Protein AF-A0A9D4HMU5-F1 (afdb_monomer_lite)

Radius of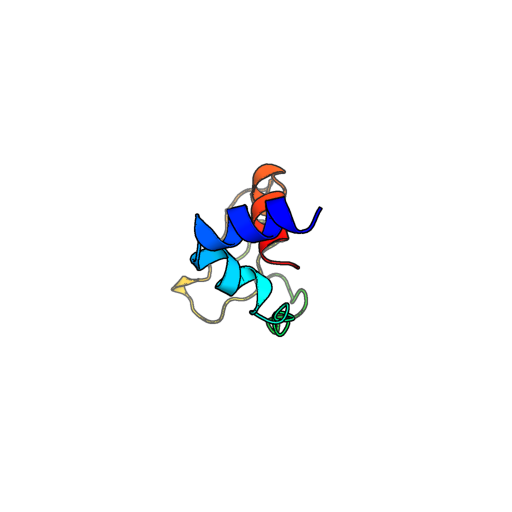 gyration: 20.53 Å; chains: 1; bounding box: 35×23×58 Å

Secondary structure (DSSP, 8-state):
-HHHHHHHHHH-TTHHHHHHS--------------PPPTT-SSS-----SSGGG------SS-GGGSHHHHHHHHTT--

Foldseek 3Di:
DVVVVVVVCVVCVVVCVVVVPDPPPPPLPPDPPADADDPLEPCRPDGDDPDPVPSDYPNDVPGPCVPPVVVVVVVVSVD

Organism: Dreissena polymorpha (NCBI:txid45954)

Sequence (79 aa):
MLDVLQKAVTNYPSLMFDIMRPAQRQPGGFHPGPGPVPDWCVCGRCREMPTEREKVCCERENCDSSLPIISYFFKSSRS

Structure (mmCIF, N/CA/C/O backbone):
data_AF-A0A9D4HMU5-F1
#
_entry.id   AF-A0A9D4HMU5-F1
#
loop_
_atom_site.group_PDB
_atom_site.id
_atom_site.type_symbol
_atom_site.label_atom_id
_atom_site.label_alt_id
_atom_site.label_comp_id
_atom_site.label_asym_id
_atom_site.label_entity_id
_atom_site.label_seq_id
_atom_site.pdbx_PDB_ins_code
_atom_site.Cartn_x
_atom_site.Cartn_y
_atom_site.Cartn_z
_atom_site.occupancy
_atom_site.B_iso_or_equiv
_atom_site.auth_seq_id
_atom_site.auth_comp_id
_atom_site.auth_asym_id
_atom_site.auth_atom_id
_atom_site.pdbx_PDB_model_num
ATOM 1 N N . MET A 1 1 ? -14.773 -4.587 43.995 1.00 60.59 1 MET A N 1
ATOM 2 C CA . MET A 1 1 ? -14.092 -4.739 42.673 1.00 60.59 1 MET A CA 1
ATOM 3 C C . MET A 1 1 ? -15.082 -5.164 41.586 1.00 60.59 1 MET A C 1
ATOM 5 O O . MET A 1 1 ? -14.995 -4.639 40.486 1.00 60.59 1 MET A O 1
ATOM 9 N N . LEU A 1 2 ? -16.062 -6.029 41.887 1.00 70.38 2 LEU A N 1
ATOM 10 C CA . LEU A 1 2 ? -17.171 -6.376 40.977 1.00 70.38 2 LEU A CA 1
ATOM 11 C C . LEU A 1 2 ? -18.160 -5.217 40.730 1.00 70.38 2 LEU A C 1
ATOM 13 O O . LEU A 1 2 ? -18.811 -5.167 39.692 1.00 70.38 2 LEU A O 1
ATOM 17 N N . ASP A 1 3 ? -18.221 -4.251 41.645 1.00 79.06 3 ASP A N 1
ATOM 18 C CA . ASP A 1 3 ? -19.194 -3.147 41.634 1.00 79.06 3 ASP A CA 1
ATOM 19 C C . ASP A 1 3 ? -18.999 -2.199 40.444 1.00 79.06 3 ASP A C 1
ATOM 21 O O . ASP A 1 3 ? -19.954 -1.679 39.868 1.00 79.06 3 ASP A O 1
ATOM 25 N N . VAL A 1 4 ? -17.741 -2.002 40.040 1.00 80.19 4 VAL A N 1
ATOM 26 C CA . VAL A 1 4 ? -17.383 -1.165 38.887 1.00 80.19 4 VAL A CA 1
ATOM 27 C C . VAL A 1 4 ? -17.806 -1.844 37.586 1.00 80.19 4 VAL A C 1
ATOM 29 O O . VAL A 1 4 ? -18.380 -1.194 36.715 1.00 80.19 4 VAL A O 1
ATOM 32 N N . LEU A 1 5 ? -17.581 -3.156 37.478 1.00 75.94 5 LEU A N 1
ATOM 33 C CA . LEU A 1 5 ? -17.993 -3.952 36.320 1.00 75.94 5 LEU A CA 1
ATOM 34 C C . LEU A 1 5 ? -19.514 -3.965 36.178 1.00 75.94 5 LEU A C 1
ATOM 36 O O . LEU A 1 5 ? -20.032 -3.726 35.091 1.00 75.94 5 LEU A O 1
ATOM 40 N N . GLN A 1 6 ? -20.233 -4.156 37.285 1.00 81.75 6 GLN A N 1
ATOM 41 C CA . GLN A 1 6 ? -21.690 -4.130 37.283 1.00 81.75 6 GLN A CA 1
ATOM 42 C C . GLN A 1 6 ? -22.221 -2.769 36.822 1.00 81.75 6 GLN A C 1
ATOM 44 O O . GLN A 1 6 ? -23.081 -2.709 35.946 1.00 81.75 6 GLN A O 1
ATOM 49 N N . LYS A 1 7 ? -21.653 -1.674 37.342 1.00 83.12 7 LYS A N 1
ATOM 50 C CA . LYS A 1 7 ? -22.055 -0.313 36.972 1.00 83.12 7 LYS A CA 1
ATOM 51 C C . LYS A 1 7 ? -21.739 0.014 35.509 1.00 83.12 7 LYS A C 1
ATOM 53 O O . LYS A 1 7 ? -22.506 0.728 34.867 1.00 83.12 7 LYS A O 1
ATOM 58 N N . ALA A 1 8 ? -20.641 -0.502 34.962 1.00 80.44 8 ALA A N 1
ATOM 59 C CA . ALA A 1 8 ? -20.298 -0.328 33.551 1.00 80.44 8 ALA A CA 1
ATOM 60 C C . ALA A 1 8 ? -21.296 -1.052 32.634 1.00 80.44 8 ALA A C 1
ATOM 62 O O . ALA A 1 8 ? -21.817 -0.453 31.698 1.00 80.44 8 ALA A O 1
ATOM 63 N N . VAL A 1 9 ? -21.634 -2.300 32.953 1.00 82.81 9 VAL A N 1
ATOM 64 C CA . VAL A 1 9 ? -22.588 -3.115 32.188 1.00 82.81 9 VAL A CA 1
ATOM 65 C C . VAL A 1 9 ? -23.994 -2.520 32.202 1.00 82.81 9 VAL A C 1
ATOM 67 O O . VAL A 1 9 ? -24.662 -2.503 31.172 1.00 82.81 9 VAL A O 1
ATOM 70 N N . THR A 1 10 ? -24.457 -2.015 33.349 1.00 83.75 10 THR A N 1
ATOM 71 C CA . THR A 1 10 ? -25.797 -1.419 33.449 1.00 83.75 10 THR A CA 1
ATOM 72 C C . THR A 1 10 ? -25.913 -0.100 32.692 1.00 83.75 10 THR A C 1
ATOM 74 O O . THR A 1 10 ? -26.969 0.190 32.144 1.00 83.75 10 THR A O 1
ATOM 77 N N . ASN A 1 11 ? -24.845 0.705 32.660 1.00 89.44 11 ASN A N 1
ATOM 78 C CA . ASN 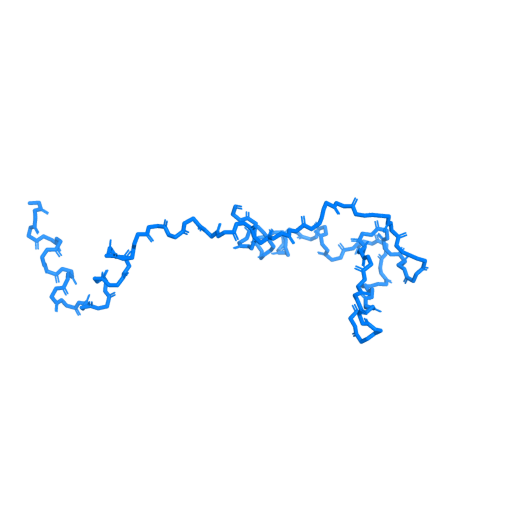A 1 11 ? -24.847 1.978 31.932 1.00 89.44 11 ASN A CA 1
ATOM 79 C C . ASN A 1 11 ? -24.615 1.794 30.428 1.00 89.44 11 ASN A C 1
ATOM 81 O O . ASN A 1 11 ? -25.050 2.622 29.633 1.00 89.44 11 ASN A O 1
ATOM 85 N N . TYR A 1 12 ? -23.951 0.706 30.039 1.00 85.31 12 TYR A N 1
ATOM 86 C CA . TYR A 1 12 ? -23.606 0.413 28.656 1.00 85.31 12 TYR A CA 1
ATOM 87 C C . TYR A 1 12 ? -23.925 -1.054 28.349 1.00 85.31 12 TYR A C 1
ATOM 89 O O . TYR A 1 12 ? -23.017 -1.888 28.297 1.00 85.31 12 TYR A O 1
ATOM 97 N N . PRO A 1 13 ? -25.206 -1.398 28.115 1.00 78.38 13 PRO A N 1
ATOM 98 C CA . PRO A 1 13 ? -25.602 -2.777 27.832 1.00 78.38 13 PRO A CA 1
ATOM 99 C C . PRO A 1 13 ? -24.919 -3.337 26.575 1.00 78.38 13 PRO A C 1
ATOM 101 O O . PRO A 1 13 ? -24.761 -4.547 26.453 1.00 78.38 13 PRO A O 1
ATOM 104 N N . SER A 1 14 ? -24.443 -2.477 25.665 1.00 80.38 14 SER A N 1
ATOM 105 C CA . SER A 1 14 ? -23.666 -2.883 24.492 1.00 80.38 14 SER A CA 1
ATOM 106 C C . SER A 1 14 ? -22.308 -3.506 24.827 1.00 80.38 14 SER A C 1
ATOM 108 O O . SER A 1 14 ? -21.815 -4.305 24.037 1.00 80.38 14 SER A O 1
ATOM 110 N N . LEU A 1 15 ? -21.731 -3.218 26.002 1.00 80.62 15 LEU A N 1
ATOM 111 C CA . LEU A 1 15 ? -20.486 -3.851 26.456 1.00 80.62 15 LEU A CA 1
ATOM 112 C C . LEU A 1 15 ? -20.640 -5.366 26.616 1.00 80.62 15 LEU A C 1
ATOM 114 O O . LEU A 1 15 ? -19.666 -6.101 26.473 1.00 80.62 15 LEU A O 1
ATOM 118 N N . MET A 1 16 ? -21.860 -5.855 26.864 1.00 76.75 16 MET A N 1
ATOM 119 C CA . MET A 1 16 ? -22.115 -7.294 26.892 1.00 76.75 16 MET A CA 1
ATOM 120 C C . MET A 1 16 ? -21.825 -7.952 25.547 1.00 76.75 16 MET A C 1
ATOM 122 O O . MET A 1 16 ? -21.362 -9.087 25.534 1.00 76.75 16 MET A O 1
ATOM 126 N N . PHE A 1 17 ? -22.013 -7.258 24.421 1.00 79.00 17 PHE A N 1
ATOM 127 C CA . PHE A 1 17 ? -21.665 -7.817 23.116 1.00 79.00 17 PHE A CA 1
ATOM 128 C C . PHE A 1 17 ? -20.157 -7.996 22.952 1.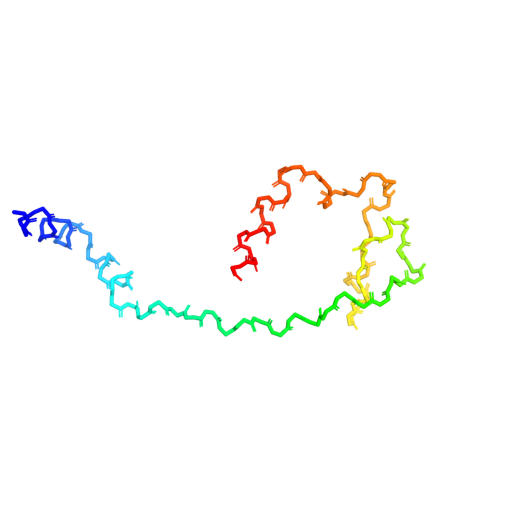00 79.00 17 PHE A C 1
ATOM 130 O O . PHE A 1 17 ? -19.746 -8.976 22.343 1.00 79.00 17 PHE A O 1
ATOM 137 N N . ASP A 1 18 ? -19.339 -7.115 23.524 1.00 72.19 18 ASP A N 1
ATOM 138 C CA . ASP A 1 18 ? -17.879 -7.224 23.451 1.00 72.19 18 ASP A CA 1
ATOM 139 C C . ASP A 1 18 ? -17.332 -8.296 24.406 1.00 72.19 18 ASP A C 1
ATOM 141 O O . ASP A 1 18 ? -16.368 -8.979 24.076 1.00 72.19 18 ASP A O 1
ATOM 145 N N . ILE A 1 19 ? -17.974 -8.483 25.567 1.00 75.62 19 ILE A N 1
ATOM 146 C CA . ILE A 1 19 ? -17.591 -9.493 26.571 1.00 75.62 19 ILE A CA 1
ATOM 147 C C . ILE A 1 19 ? -18.070 -10.898 26.173 1.00 75.62 19 ILE A C 1
ATOM 149 O O . ILE A 1 19 ? -17.343 -11.874 26.346 1.00 75.62 19 ILE A O 1
ATOM 153 N N . MET A 1 20 ? -19.308 -11.020 25.682 1.00 77.19 20 MET A N 1
ATOM 154 C CA . MET A 1 20 ? -19.927 -12.311 25.355 1.00 77.19 20 MET A CA 1
ATOM 155 C C . MET A 1 20 ? -19.540 -12.833 23.978 1.00 77.19 20 MET A C 1
ATOM 157 O O . MET A 1 20 ? -19.685 -14.032 23.732 1.00 77.19 20 MET A O 1
ATOM 161 N N . ARG A 1 21 ? -19.081 -11.972 23.061 1.00 74.25 21 ARG A N 1
ATOM 162 C CA . ARG A 1 21 ? -18.515 -12.467 21.810 1.00 74.25 21 ARG A CA 1
ATOM 163 C C . ARG A 1 21 ? -17.252 -13.239 22.180 1.00 74.25 21 ARG A C 1
ATOM 165 O O . ARG A 1 21 ? -16.322 -12.628 22.707 1.00 74.25 21 ARG A O 1
ATOM 172 N N . PRO A 1 22 ? -17.184 -14.560 21.918 1.00 68.88 22 PRO A N 1
ATOM 173 C CA . PRO A 1 22 ? -15.901 -15.239 21.993 1.00 68.88 22 PRO A CA 1
ATOM 174 C C . PRO A 1 22 ? -14.950 -14.422 21.130 1.00 68.88 22 PRO A C 1
ATOM 176 O O . PRO A 1 22 ? -15.378 -13.978 20.061 1.00 68.88 22 PRO A O 1
ATOM 179 N N . ALA A 1 23 ? -13.722 -14.180 21.605 1.00 62.94 23 ALA A N 1
ATOM 180 C CA . ALA A 1 23 ? -12.686 -13.553 20.798 1.00 62.94 23 ALA A CA 1
ATOM 181 C C . ALA A 1 23 ? -12.647 -14.337 19.494 1.00 62.94 23 ALA A C 1
ATOM 183 O O . ALA A 1 23 ? -12.154 -15.468 19.446 1.00 62.94 23 ALA A O 1
ATOM 184 N N . GLN A 1 24 ? -13.317 -13.798 18.478 1.00 60.53 24 GLN A N 1
ATOM 185 C CA . GLN A 1 24 ? -13.476 -14.472 17.222 1.00 60.53 24 GLN A CA 1
ATOM 186 C C . GLN A 1 24 ? -12.054 -14.411 16.716 1.00 60.53 24 GLN A C 1
ATOM 188 O O . GLN A 1 24 ? -11.581 -13.336 16.351 1.00 60.53 24 GLN A O 1
ATOM 193 N N . ARG A 1 25 ? -11.328 -15.535 16.818 1.00 59.91 25 ARG A N 1
ATOM 194 C CA . ARG A 1 25 ? -10.135 -15.745 16.013 1.00 59.91 25 ARG A CA 1
ATOM 195 C C . ARG A 1 25 ? -10.650 -15.409 14.639 1.00 59.91 25 ARG A C 1
ATOM 197 O O . ARG A 1 25 ? -11.480 -16.163 14.127 1.00 59.91 25 ARG A O 1
ATOM 204 N N . GLN A 1 26 ? -10.310 -14.221 14.140 1.00 60.94 26 GLN A N 1
ATOM 205 C CA . GLN A 1 26 ? -10.649 -13.880 12.780 1.00 60.94 26 GLN A CA 1
ATOM 206 C C . GLN A 1 26 ? -10.140 -15.090 12.013 1.00 60.94 26 GLN A C 1
ATOM 208 O O . GLN A 1 26 ? -8.972 -15.440 12.222 1.00 60.94 26 GLN A O 1
ATOM 213 N N . PRO A 1 27 ? -11.002 -15.855 11.317 1.00 57.25 27 PRO A N 1
ATOM 214 C CA . PRO A 1 27 ? -10.498 -16.912 10.467 1.00 57.25 27 PRO A CA 1
ATOM 215 C C . PRO A 1 27 ? -9.554 -16.160 9.554 1.00 57.25 27 PRO A C 1
ATOM 217 O O . PRO A 1 27 ? -10.031 -15.322 8.790 1.00 57.25 27 PRO A O 1
ATOM 220 N N . GLY A 1 28 ? -8.246 -16.298 9.809 1.00 53.31 28 GLY A N 1
ATOM 221 C CA . GLY A 1 28 ? -7.239 -15.442 9.210 1.00 53.31 28 GLY A CA 1
ATOM 222 C C . GLY A 1 28 ? -7.546 -15.497 7.739 1.00 53.31 28 GLY A C 1
ATOM 223 O O . GLY A 1 28 ? -7.546 -16.598 7.179 1.00 53.31 28 GLY A O 1
ATOM 224 N N . GLY A 1 29 ? -7.996 -14.366 7.181 1.00 54.97 29 GLY A N 1
ATOM 225 C CA . GLY A 1 29 ? -8.449 -14.342 5.802 1.00 54.97 29 GLY A CA 1
ATOM 226 C C . GLY A 1 29 ? -7.355 -15.020 5.003 1.00 54.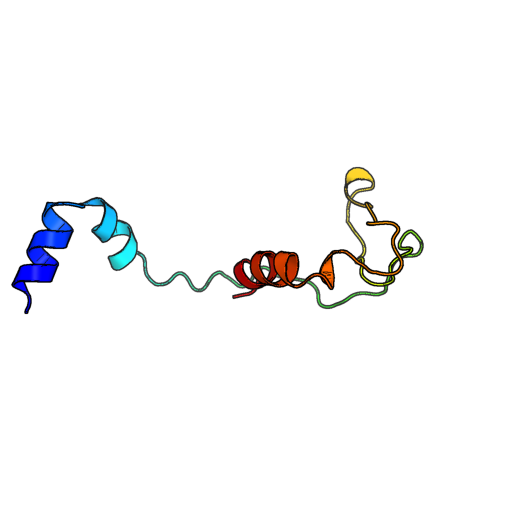97 29 GLY A C 1
ATOM 227 O O . GLY A 1 29 ? -6.178 -14.803 5.301 1.00 54.97 29 GLY A O 1
ATOM 228 N N . PHE A 1 30 ? -7.707 -15.925 4.089 1.00 55.19 30 PHE A N 1
ATOM 229 C CA . PHE A 1 30 ? -6.697 -16.554 3.253 1.00 55.19 30 PHE A CA 1
ATOM 230 C C . PHE A 1 30 ? -6.052 -15.433 2.436 1.00 55.19 30 PHE A C 1
ATOM 232 O O . PHE A 1 30 ? -6.563 -15.008 1.403 1.00 55.19 30 PHE A O 1
ATOM 239 N N . HIS A 1 31 ? -4.980 -14.865 2.973 1.00 59.50 31 HIS A N 1
ATOM 240 C CA . HIS A 1 31 ? -4.164 -13.880 2.317 1.00 59.50 31 HIS A CA 1
ATOM 241 C C . HIS A 1 31 ? -3.147 -14.724 1.573 1.00 59.50 31 HIS A C 1
ATOM 243 O O . HIS A 1 31 ? -2.252 -15.275 2.223 1.00 59.50 31 HIS A O 1
ATOM 249 N N . PRO A 1 32 ? -3.293 -14.900 0.247 1.00 62.03 32 PRO A N 1
ATOM 250 C CA . PRO A 1 32 ? -2.231 -15.528 -0.508 1.00 62.03 32 PRO A CA 1
ATOM 251 C C . PRO A 1 32 ? -0.931 -14.797 -0.165 1.00 62.03 32 PRO A C 1
ATOM 253 O O . PRO A 1 32 ? -0.918 -13.567 -0.017 1.00 62.03 32 PRO A O 1
ATOM 256 N N . GLY A 1 33 ? 0.127 -15.580 0.056 1.00 63.22 33 GLY A N 1
ATOM 257 C CA . GLY A 1 33 ? 1.455 -15.051 0.341 1.00 63.22 33 GLY A CA 1
ATOM 258 C C . GLY A 1 33 ? 1.898 -14.058 -0.739 1.00 63.22 33 GLY A C 1
ATOM 259 O O . GLY A 1 33 ? 1.245 -13.948 -1.780 1.00 63.22 33 GLY A O 1
ATOM 260 N N . PRO A 1 34 ? 2.986 -13.306 -0.507 1.00 67.00 34 PRO A N 1
ATOM 261 C CA . PRO A 1 34 ? 3.498 -12.373 -1.503 1.00 67.00 34 PRO A CA 1
ATOM 262 C C . PRO A 1 34 ? 3.745 -13.123 -2.819 1.00 67.00 34 PRO A C 1
ATOM 264 O O . PRO A 1 34 ? 4.638 -13.961 -2.913 1.00 67.00 34 PRO A O 1
ATOM 267 N N . GLY A 1 35 ? 2.874 -12.872 -3.797 1.00 73.88 35 GLY A N 1
ATOM 268 C CA . GLY A 1 35 ? 3.004 -13.383 -5.152 1.00 73.88 35 GLY A CA 1
ATOM 269 C C . GLY A 1 35 ? 4.046 -12.586 -5.936 1.00 73.88 35 GLY A C 1
ATOM 270 O O . GLY A 1 35 ? 4.610 -11.622 -5.407 1.00 73.88 35 GLY A O 1
ATOM 271 N N . PRO A 1 36 ? 4.302 -12.962 -7.198 1.00 86.44 36 PRO A N 1
ATOM 272 C CA . PRO A 1 36 ? 5.146 -12.162 -8.073 1.00 86.44 36 PRO A CA 1
ATOM 273 C 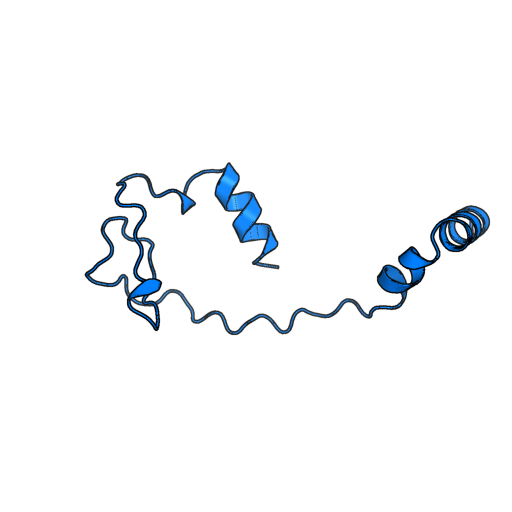C . PRO A 1 36 ? 4.587 -10.739 -8.210 1.00 86.44 36 PRO A C 1
ATOM 275 O O . PRO A 1 36 ? 3.370 -10.529 -8.211 1.00 86.44 36 PRO A O 1
ATOM 278 N N . VAL A 1 37 ? 5.494 -9.767 -8.315 1.00 89.94 37 VAL A N 1
ATOM 279 C CA . VAL A 1 37 ? 5.134 -8.387 -8.651 1.00 89.94 37 VAL A CA 1
ATOM 280 C C . VAL A 1 37 ? 4.622 -8.389 -10.092 1.00 89.94 37 VAL A C 1
ATOM 282 O O . VAL A 1 37 ? 5.313 -8.922 -10.960 1.00 89.94 37 VAL A O 1
ATOM 285 N N . PRO A 1 38 ? 3.431 -7.841 -10.358 1.00 90.94 38 PRO A N 1
ATOM 286 C CA . PRO A 1 38 ? 2.855 -7.891 -11.690 1.00 90.94 38 PRO A CA 1
ATOM 287 C C . PRO A 1 38 ? 3.421 -6.800 -12.603 1.00 90.94 38 PRO A C 1
ATOM 289 O O . PRO A 1 38 ? 3.852 -5.751 -12.127 1.00 90.94 38 PRO A O 1
ATOM 292 N N . ASP A 1 39 ? 3.344 -7.010 -13.917 1.00 92.69 39 ASP A N 1
ATOM 293 C CA . ASP A 1 39 ? 3.966 -6.130 -14.922 1.00 92.69 39 ASP A CA 1
ATOM 294 C C . ASP A 1 39 ? 3.389 -4.703 -14.950 1.00 92.69 39 ASP A C 1
ATOM 296 O O . ASP A 1 39 ? 4.056 -3.762 -15.371 1.00 92.69 39 ASP A O 1
ATOM 300 N N . TRP A 1 40 ? 2.156 -4.515 -14.473 1.00 91.12 40 TRP A N 1
ATOM 301 C CA . TRP A 1 40 ? 1.519 -3.198 -14.356 1.00 91.12 40 TRP A CA 1
ATOM 302 C C . TRP A 1 40 ? 1.989 -2.407 -13.121 1.00 91.12 40 TRP A C 1
ATOM 304 O O . TRP A 1 40 ? 1.630 -1.241 -12.946 1.00 91.12 40 TRP A O 1
ATOM 314 N N . CYS A 1 41 ? 2.771 -3.022 -12.229 1.00 91.38 41 CYS A N 1
ATOM 315 C CA . CYS A 1 41 ? 3.262 -2.380 -11.019 1.00 91.38 41 CYS A CA 1
ATOM 316 C C . CYS A 1 41 ? 4.551 -1.599 -11.277 1.00 91.38 41 CYS A C 1
ATOM 318 O O . CYS A 1 41 ? 5.588 -2.171 -11.597 1.00 91.38 41 CYS A O 1
ATOM 320 N N . VAL A 1 42 ? 4.518 -0.297 -10.997 1.00 91.69 42 VAL A N 1
ATOM 321 C CA . VAL A 1 42 ? 5.710 0.564 -11.060 1.00 91.69 42 VAL A CA 1
ATOM 322 C C . VAL A 1 42 ? 6.460 0.606 -9.720 1.00 91.69 42 VAL A C 1
ATOM 324 O O . VAL A 1 42 ? 7.682 0.684 -9.688 1.00 91.69 42 VAL A O 1
ATOM 327 N N . CYS A 1 43 ? 5.753 0.524 -8.587 1.00 89.31 43 CYS A N 1
ATOM 328 C CA . CYS A 1 43 ? 6.345 0.710 -7.252 1.00 89.31 43 CYS A CA 1
ATOM 329 C C . CYS A 1 43 ? 6.996 -0.548 -6.641 1.00 89.31 43 CYS A C 1
ATOM 331 O O . CYS A 1 43 ? 7.513 -0.495 -5.523 1.00 89.31 43 CYS A O 1
ATOM 333 N N . GLY A 1 44 ? 6.912 -1.698 -7.318 1.00 88.06 44 GLY A N 1
ATOM 334 C CA . GLY A 1 44 ? 7.488 -2.970 -6.868 1.00 88.06 44 GLY A CA 1
ATOM 335 C C . GLY A 1 44 ? 6.804 -3.633 -5.664 1.00 88.06 44 GLY A C 1
ATOM 336 O O . GLY A 1 44 ? 7.352 -4.577 -5.101 1.00 88.06 44 GLY A O 1
ATOM 337 N N . ARG A 1 45 ? 5.640 -3.137 -5.216 1.00 86.75 45 ARG A N 1
ATOM 338 C CA . ARG A 1 45 ? 4.950 -3.617 -3.994 1.00 86.75 45 ARG A CA 1
ATOM 339 C C . ARG A 1 45 ? 3.495 -4.030 -4.198 1.00 86.75 45 ARG A C 1
ATOM 341 O O . ARG A 1 45 ? 2.832 -4.411 -3.231 1.00 86.75 45 ARG A O 1
ATOM 348 N N . CYS A 1 46 ? 2.980 -3.942 -5.421 1.00 88.31 46 CYS A N 1
ATOM 349 C CA . CYS A 1 46 ? 1.644 -4.440 -5.729 1.00 88.31 46 CYS A CA 1
ATOM 350 C C . CYS A 1 46 ? 1.652 -5.972 -5.816 1.00 88.31 46 CYS A C 1
ATOM 352 O O . CYS A 1 46 ? 2.685 -6.601 -6.030 1.00 88.31 46 CYS A O 1
ATOM 354 N N . ARG A 1 47 ? 0.467 -6.559 -5.668 1.00 87.25 47 ARG A N 1
ATOM 355 C CA . ARG A 1 47 ? 0.196 -7.970 -5.955 1.00 87.25 47 ARG A CA 1
ATOM 356 C C . ARG A 1 47 ? -0.758 -8.052 -7.134 1.00 87.25 47 ARG A C 1
ATOM 358 O O . ARG A 1 47 ? -1.487 -7.090 -7.374 1.00 87.25 47 ARG A O 1
ATOM 365 N N . GLU A 1 48 ? -0.810 -9.204 -7.788 1.00 88.25 48 GLU A N 1
ATOM 366 C CA . GLU A 1 48 ? -1.824 -9.443 -8.813 1.00 88.25 48 GLU A CA 1
ATOM 367 C C . GLU A 1 48 ? -3.239 -9.332 -8.225 1.00 88.25 48 GLU A C 1
ATOM 369 O O . GLU A 1 48 ? -3.509 -9.812 -7.117 1.00 88.25 48 GLU A O 1
ATOM 374 N N . MET A 1 49 ? -4.127 -8.665 -8.963 1.00 86.31 49 MET A N 1
ATOM 375 C CA . MET A 1 49 ? -5.521 -8.443 -8.581 1.00 86.31 49 MET A CA 1
ATOM 376 C C . MET A 1 49 ? -6.453 -9.154 -9.567 1.00 86.31 49 MET A C 1
ATOM 378 O O . MET A 1 49 ? -6.159 -9.178 -10.762 1.00 86.31 49 MET A O 1
ATOM 382 N N . PRO A 1 50 ? -7.573 -9.728 -9.093 1.00 85.75 50 PRO A N 1
ATOM 383 C CA . PRO A 1 50 ? -8.431 -10.573 -9.920 1.00 85.75 50 PRO A CA 1
ATOM 384 C C . PRO A 1 50 ? -9.198 -9.792 -10.991 1.00 85.75 50 PRO A C 1
ATOM 386 O O . PRO A 1 50 ? -9.580 -10.374 -12.004 1.00 85.75 50 PRO A O 1
ATOM 389 N N . THR A 1 51 ? -9.440 -8.493 -10.785 1.00 85.19 51 THR A N 1
ATOM 390 C CA . THR A 1 51 ? -10.162 -7.651 -11.745 1.00 85.19 51 THR A CA 1
ATOM 391 C C . THR A 1 51 ? -9.320 -6.466 -12.208 1.00 8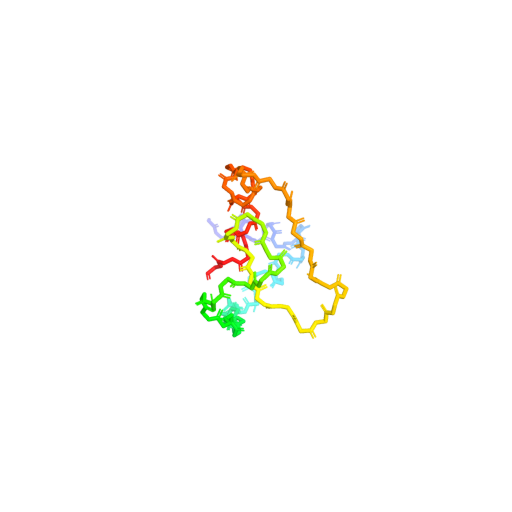5.19 51 THR A C 1
ATOM 393 O O . THR A 1 51 ? -8.575 -5.876 -11.429 1.00 85.19 51 THR A O 1
ATOM 396 N N . GLU A 1 52 ? -9.489 -6.055 -13.470 1.00 88.88 52 GLU A N 1
ATOM 397 C CA . GLU A 1 52 ? -8.795 -4.885 -14.041 1.00 88.88 52 GLU A CA 1
ATOM 398 C C . GLU A 1 52 ? -9.053 -3.597 -13.249 1.00 88.88 52 GLU A C 1
ATOM 400 O O . GLU A 1 52 ? -8.170 -2.761 -13.100 1.00 88.88 52 GLU A O 1
ATOM 405 N N . ARG A 1 53 ? -10.254 -3.451 -12.674 1.00 89.69 53 ARG A N 1
ATOM 406 C CA . ARG A 1 53 ? -10.628 -2.269 -11.879 1.00 89.69 53 ARG A CA 1
ATOM 407 C C . ARG A 1 53 ? -9.803 -2.124 -10.601 1.00 89.69 53 ARG A C 1
ATOM 409 O O . ARG A 1 53 ? -9.704 -1.024 -10.070 1.00 89.69 53 ARG A O 1
ATOM 416 N N . GLU A 1 54 ? -9.251 -3.223 -10.099 1.00 88.31 54 GLU A N 1
ATOM 417 C CA . GLU A 1 54 ? -8.433 -3.261 -8.888 1.00 88.31 54 GLU A CA 1
ATOM 418 C C . GLU A 1 54 ? -6.930 -3.150 -9.188 1.00 88.31 54 GLU A C 1
ATOM 420 O O . GLU A 1 54 ? -6.145 -2.983 -8.254 1.00 88.31 54 GLU A O 1
ATOM 425 N N . LYS A 1 55 ? -6.514 -3.210 -10.464 1.00 90.12 55 LYS A N 1
ATOM 426 C CA . LYS A 1 55 ? -5.113 -3.080 -10.906 1.00 90.12 55 LYS A CA 1
ATOM 427 C C . LYS A 1 55 ? -4.641 -1.627 -10.844 1.00 90.12 55 LYS A C 1
ATOM 429 O O . LYS A 1 55 ? -4.353 -0.991 -11.852 1.00 90.12 55 LYS A O 1
ATOM 434 N N . VAL A 1 56 ? -4.593 -1.089 -9.630 1.00 90.00 56 VAL A N 1
ATOM 435 C CA . VAL A 1 56 ? -4.211 0.296 -9.350 1.00 90.00 56 VAL A CA 1
ATOM 436 C C . VAL A 1 56 ? -2.855 0.319 -8.653 1.00 90.00 56 VAL A C 1
ATOM 438 O O . VAL A 1 56 ? -2.660 -0.310 -7.608 1.00 90.00 56 VAL A O 1
ATOM 441 N N . CYS A 1 57 ? -1.908 1.057 -9.230 1.00 90.12 57 CYS A N 1
ATOM 442 C CA . CYS A 1 57 ? -0.598 1.313 -8.640 1.00 90.12 57 CYS A CA 1
ATOM 443 C C . CYS A 1 57 ? -0.550 2.732 -8.055 1.00 90.12 57 CYS A C 1
ATOM 445 O O . CYS A 1 57 ? -1.218 3.636 -8.541 1.00 90.12 57 CYS A O 1
ATOM 447 N N . CYS A 1 58 ? 0.264 2.946 -7.018 1.00 89.62 58 CYS A N 1
ATOM 448 C CA . CYS A 1 58 ? 0.516 4.288 -6.485 1.00 89.62 58 CYS A CA 1
ATOM 449 C C . CYS A 1 58 ? 1.468 5.120 -7.364 1.00 89.62 58 CYS A C 1
ATOM 451 O O . CYS A 1 58 ? 1.651 6.299 -7.083 1.00 89.62 58 CYS A O 1
ATOM 453 N N . GLU A 1 59 ? 2.106 4.500 -8.370 1.00 87.69 59 GLU A N 1
ATOM 454 C CA . GLU A 1 59 ? 2.939 5.153 -9.401 1.00 87.69 59 GLU A CA 1
ATOM 455 C C . GLU A 1 59 ? 4.078 6.036 -8.854 1.00 87.69 59 GLU A C 1
ATOM 457 O O . GLU A 1 59 ? 4.521 6.992 -9.483 1.00 87.69 59 GLU A O 1
ATOM 462 N N . ARG A 1 60 ? 4.581 5.710 -7.660 1.00 83.06 60 ARG A N 1
ATOM 463 C CA . ARG A 1 60 ? 5.664 6.429 -6.975 1.00 83.06 60 ARG A CA 1
ATOM 464 C C . ARG A 1 60 ? 6.797 5.472 -6.640 1.00 83.06 60 ARG A C 1
ATOM 466 O O . ARG A 1 60 ? 6.535 4.346 -6.216 1.00 83.06 60 ARG A O 1
ATOM 473 N N . GLU A 1 61 ? 8.037 5.950 -6.739 1.00 79.19 61 GLU A N 1
ATOM 474 C CA . GLU A 1 61 ? 9.221 5.217 -6.262 1.00 79.19 61 GLU A CA 1
ATOM 475 C C . GLU A 1 61 ? 9.136 4.964 -4.750 1.00 79.19 61 GLU A C 1
ATOM 477 O O . GLU A 1 61 ? 9.373 3.855 -4.268 1.00 79.19 61 GLU A O 1
ATOM 482 N N . ASN A 1 62 ? 8.706 5.980 -3.993 1.00 83.19 62 ASN A N 1
ATOM 483 C CA . ASN A 1 62 ? 8.368 5.820 -2.586 1.00 83.19 62 ASN A CA 1
ATOM 484 C C . ASN A 1 62 ? 6.909 5.372 -2.450 1.00 83.19 62 ASN A C 1
ATOM 486 O O . ASN A 1 62 ? 5.988 6.188 -2.448 1.00 83.19 62 ASN A O 1
ATOM 490 N N . CYS A 1 63 ? 6.706 4.057 -2.384 1.00 84.00 63 CYS A N 1
ATOM 491 C CA . CYS A 1 63 ? 5.376 3.469 -2.281 1.00 84.00 63 CYS A CA 1
ATOM 492 C C . CYS A 1 63 ? 4.653 3.936 -1.015 1.00 84.00 63 CYS A C 1
ATOM 494 O O . CYS A 1 63 ? 5.214 3.863 0.071 1.00 84.00 63 CYS A O 1
ATOM 496 N N . ASP A 1 64 ? 3.372 4.286 -1.118 1.00 80.44 64 ASP A N 1
ATOM 497 C CA . ASP A 1 64 ? 2.588 4.753 0.031 1.00 80.44 64 ASP A CA 1
ATOM 498 C C . ASP A 1 64 ? 2.513 3.707 1.167 1.00 80.44 64 ASP A C 1
ATOM 500 O O . ASP A 1 64 ? 2.386 4.051 2.339 1.00 80.44 64 ASP A O 1
ATOM 504 N N . SER A 1 65 ? 2.689 2.417 0.856 1.00 73.75 65 SER A N 1
ATOM 505 C CA . SER A 1 65 ? 2.786 1.352 1.869 1.00 73.75 65 SER A CA 1
ATOM 506 C C . SER A 1 65 ? 4.035 1.425 2.761 1.00 73.75 65 SER A C 1
ATOM 508 O O . SER A 1 65 ? 4.056 0.796 3.819 1.00 73.75 65 SER A O 1
ATOM 510 N N . SER A 1 66 ? 5.067 2.180 2.369 1.00 75.81 66 SER A N 1
ATOM 511 C CA . SER A 1 66 ? 6.244 2.457 3.204 1.00 75.81 66 SER A CA 1
ATOM 512 C C . SER A 1 66 ? 5.978 3.562 4.231 1.00 75.81 66 SER A C 1
ATOM 514 O O . SER A 1 66 ? 6.738 3.701 5.192 1.00 75.81 66 SER A O 1
ATOM 516 N N . LEU A 1 67 ? 4.910 4.351 4.047 1.00 76.06 67 LEU A N 1
ATOM 517 C CA . LEU A 1 67 ? 4.627 5.488 4.907 1.00 76.06 67 LEU A CA 1
ATOM 518 C C . LEU A 1 67 ? 4.179 5.003 6.293 1.00 76.06 67 LEU A C 1
ATOM 520 O O . LEU A 1 67 ? 3.291 4.147 6.402 1.00 76.06 67 LEU A O 1
ATOM 524 N N . PRO A 1 68 ? 4.734 5.579 7.375 1.00 68.12 68 PRO A N 1
ATOM 525 C CA . PRO A 1 68 ? 4.466 5.125 8.735 1.00 68.12 68 PRO A CA 1
ATOM 526 C C . PRO A 1 68 ? 2.973 5.175 9.069 1.00 68.12 68 PRO A C 1
ATOM 528 O O . PRO A 1 68 ? 2.470 4.248 9.695 1.00 68.12 68 PRO A O 1
ATOM 531 N N . ILE A 1 69 ? 2.236 6.173 8.569 1.00 66.81 69 ILE A N 1
ATOM 532 C CA . ILE A 1 69 ? 0.791 6.301 8.802 1.00 66.81 69 ILE A CA 1
ATOM 533 C C . ILE A 1 69 ? -0.021 5.144 8.197 1.00 66.81 69 ILE A C 1
ATOM 535 O O . ILE A 1 69 ? -0.903 4.600 8.855 1.00 66.81 69 ILE A O 1
ATOM 539 N N . ILE A 1 70 ? 0.320 4.699 6.986 1.00 62.97 70 ILE A N 1
ATOM 540 C CA . ILE A 1 70 ? -0.376 3.612 6.283 1.00 62.97 70 ILE A CA 1
ATOM 541 C C . ILE A 1 70 ? -0.033 2.253 6.910 1.00 62.97 70 ILE A C 1
ATOM 543 O O . ILE A 1 70 ? -0.887 1.365 6.978 1.00 62.97 70 ILE A O 1
ATOM 547 N N . SER A 1 71 ? 1.172 2.111 7.470 1.00 56.72 71 SER A N 1
ATOM 548 C CA . SER A 1 71 ? 1.569 0.903 8.200 1.00 56.72 71 SER A CA 1
ATOM 549 C C . SER A 1 71 ? 0.691 0.617 9.430 1.00 56.72 71 SER A C 1
ATOM 551 O O . SER A 1 71 ? 0.436 -0.551 9.722 1.00 56.72 71 SER A O 1
ATOM 553 N N . TYR A 1 72 ? 0.164 1.647 10.110 1.00 53.19 72 TYR A N 1
ATOM 554 C CA . TYR A 1 72 ? -0.776 1.476 11.227 1.00 53.19 72 TYR A CA 1
ATOM 555 C C . TYR A 1 72 ? -2.158 0.997 10.753 1.00 53.19 72 TYR A C 1
ATOM 557 O O . TYR A 1 72 ? -2.733 0.100 11.370 1.00 53.19 72 TYR A O 1
ATOM 565 N N . PHE A 1 73 ? -2.660 1.516 9.626 1.00 53.16 73 PHE A N 1
ATOM 566 C CA . PHE A 1 73 ? -3.942 1.086 9.051 1.00 53.16 73 PHE A CA 1
ATOM 567 C C . PHE A 1 73 ? -3.902 -0.357 8.526 1.00 53.16 73 PHE A C 1
ATOM 569 O O . PHE A 1 73 ? -4.816 -1.136 8.799 1.00 53.16 73 PHE A O 1
ATOM 576 N N . PHE A 1 74 ? -2.826 -0.763 7.841 1.00 46.72 74 PHE A N 1
ATOM 577 C CA . PHE A 1 74 ? -2.688 -2.149 7.372 1.00 46.72 74 PHE A CA 1
ATOM 578 C C . PHE A 1 74 ? -2.333 -3.139 8.489 1.00 46.72 74 PHE A C 1
ATOM 580 O O . PHE A 1 74 ? -2.756 -4.291 8.409 1.00 46.72 74 PHE A O 1
ATOM 587 N N . LYS A 1 75 ? -1.623 -2.723 9.553 1.00 41.53 75 LYS A N 1
ATOM 588 C CA . LYS A 1 75 ? -1.428 -3.563 10.752 1.00 41.53 75 LYS A CA 1
ATOM 589 C C . LYS A 1 75 ? -2.738 -3.835 11.488 1.00 41.53 75 LYS A C 1
ATOM 591 O O . LYS A 1 75 ? -2.917 -4.940 11.973 1.00 41.53 75 LYS A O 1
ATOM 596 N N . SER A 1 76 ? -3.693 -2.901 11.492 1.00 33.78 76 SER A N 1
ATOM 597 C CA . SER A 1 76 ? -5.030 -3.157 12.054 1.00 33.78 76 SER A CA 1
ATOM 598 C C . SER A 1 76 ? -5.844 -4.195 11.262 1.00 33.78 76 SER A C 1
ATOM 600 O O . SER A 1 76 ? -6.835 -4.701 11.780 1.00 33.78 76 SER A O 1
ATOM 602 N N . SER A 1 77 ? -5.444 -4.508 10.024 1.00 39.00 77 SER A N 1
ATOM 603 C CA . SER A 1 77 ? -6.034 -5.573 9.192 1.00 39.00 77 SER A CA 1
ATOM 604 C C . SER A 1 77 ? -5.157 -6.833 9.109 1.00 39.00 77 SER A C 1
ATOM 606 O O . SER A 1 77 ? -5.531 -7.796 8.447 1.00 39.00 77 SER A O 1
ATOM 608 N N . ARG A 1 78 ? -3.986 -6.835 9.760 1.00 45.62 78 ARG A N 1
ATOM 609 C CA . ARG A 1 78 ? -3.106 -7.996 9.956 1.00 45.62 78 ARG A CA 1
ATOM 610 C C . ARG A 1 78 ? -2.962 -8.224 11.456 1.00 45.62 78 ARG A C 1
ATOM 612 O O . ARG A 1 78 ? -1.932 -7.887 12.039 1.00 45.62 78 ARG A O 1
ATOM 619 N N . SER A 1 79 ? -4.038 -8.723 12.062 1.00 38.12 79 SER A N 1
ATOM 620 C CA . SER A 1 79 ? -3.946 -9.382 13.363 1.00 38.12 79 SER A CA 1
ATOM 621 C C . SER A 1 79 ? -3.210 -10.710 13.242 1.00 38.12 79 SER A C 1
ATOM 623 O O . SER A 1 79 ? -3.247 -11.312 12.145 1.00 38.12 79 SER A O 1
#

InterPro domains:
  IPR046815 P2X purinoreceptor 7, intracellular domain [PF20478] (36-62)

pLDDT: mean 74.45, std 14.94, range [33.78, 92.69]